Protein AF-A0A0Q4QNV5-F1 (afdb_monomer_lite)

Structure (mmCIF, N/CA/C/O backbone):
data_AF-A0A0Q4QNV5-F1
#
_entry.id   AF-A0A0Q4QNV5-F1
#
loop_
_atom_site.group_PDB
_atom_site.id
_atom_site.type_symbol
_atom_site.label_atom_id
_atom_site.label_alt_id
_atom_site.label_comp_id
_atom_site.label_asym_id
_atom_site.label_entity_id
_atom_site.label_seq_id
_atom_site.pdbx_PDB_ins_code
_atom_site.Cartn_x
_atom_site.Cartn_y
_atom_site.Cartn_z
_atom_site.occupancy
_atom_site.B_iso_or_equiv
_atom_site.auth_seq_id
_atom_site.auth_comp_id
_atom_site.auth_asym_id
_atom_site.auth_atom_id
_atom_site.pdbx_PDB_model_num
ATOM 1 N N . MET A 1 1 ? 3.322 -9.614 23.118 1.00 49.00 1 MET A N 1
ATOM 2 C CA . MET A 1 1 ? 2.575 -8.754 22.177 1.00 49.00 1 MET A CA 1
ATOM 3 C C . MET A 1 1 ? 1.102 -9.077 22.344 1.00 49.00 1 MET A C 1
ATOM 5 O O . MET A 1 1 ? 0.744 -10.236 22.179 1.00 49.00 1 MET A O 1
ATOM 9 N N . ILE A 1 2 ? 0.281 -8.115 22.764 1.00 52.41 2 ILE A N 1
ATOM 10 C CA . ILE A 1 2 ? -1.177 -8.289 22.834 1.00 52.41 2 ILE A CA 1
ATOM 11 C C . ILE A 1 2 ? -1.700 -8.039 21.417 1.00 52.41 2 ILE A C 1
ATOM 13 O O . ILE A 1 2 ? -1.363 -7.027 20.814 1.00 52.41 2 ILE A O 1
ATOM 17 N N . THR A 1 3 ? -2.433 -8.990 20.842 1.00 68.12 3 THR A N 1
ATOM 18 C CA . THR A 1 3 ? -2.932 -8.886 19.465 1.00 68.12 3 THR A CA 1
ATOM 19 C C . THR A 1 3 ? -4.174 -7.994 19.398 1.00 68.12 3 THR A C 1
ATOM 21 O O . THR A 1 3 ? -4.950 -7.923 20.349 1.00 68.12 3 THR A O 1
ATOM 24 N N . TYR A 1 4 ? -4.419 -7.361 18.250 1.00 63.12 4 TYR A N 1
ATOM 25 C CA . TYR A 1 4 ? -5.610 -6.535 18.000 1.00 63.12 4 TYR A CA 1
ATOM 26 C C . TYR A 1 4 ? -6.935 -7.243 18.348 1.00 63.12 4 TYR A C 1
ATOM 28 O O . TYR A 1 4 ? -7.857 -6.643 18.899 1.00 63.12 4 TYR A O 1
ATOM 36 N N . SER A 1 5 ? -7.005 -8.555 18.111 1.00 67.94 5 SER A N 1
ATOM 37 C CA . SER A 1 5 ? -8.143 -9.398 18.489 1.00 67.94 5 SER A CA 1
ATOM 38 C C . SER A 1 5 ? -8.413 -9.422 20.000 1.00 67.94 5 SER A C 1
ATOM 40 O O . SER A 1 5 ? -9.572 -9.396 20.412 1.00 67.94 5 SER A O 1
ATOM 42 N N . LEU A 1 6 ? -7.365 -9.422 20.831 1.00 70.50 6 LEU A N 1
ATOM 43 C CA . LEU A 1 6 ? -7.479 -9.366 22.291 1.00 70.50 6 LEU A CA 1
ATOM 44 C C . LEU A 1 6 ? -7.946 -7.983 22.765 1.00 70.50 6 LEU A C 1
ATOM 46 O O . LEU A 1 6 ? -8.784 -7.905 23.661 1.00 70.50 6 LEU A O 1
ATOM 50 N N . LEU A 1 7 ? -7.468 -6.905 22.136 1.00 71.31 7 LEU A N 1
ATOM 51 C CA . LEU A 1 7 ? -7.904 -5.536 22.442 1.00 71.31 7 LEU A CA 1
ATOM 52 C C . LEU A 1 7 ? -9.388 -5.323 22.107 1.00 71.31 7 LEU A C 1
ATOM 54 O O . LEU A 1 7 ? -10.141 -4.811 22.934 1.00 71.31 7 LEU A O 1
ATOM 58 N N . MET A 1 8 ? -9.851 -5.799 20.949 1.00 73.31 8 MET A N 1
ATOM 59 C CA . MET A 1 8 ? -11.267 -5.708 20.566 1.00 73.31 8 MET A CA 1
ATOM 60 C C . MET A 1 8 ? -12.182 -6.561 21.460 1.00 73.31 8 MET A C 1
ATOM 62 O O . MET A 1 8 ? -13.296 -6.139 21.792 1.00 73.31 8 MET A O 1
ATOM 66 N N . ALA A 1 9 ? -11.714 -7.730 21.910 1.00 76.12 9 ALA A N 1
ATOM 67 C CA . ALA A 1 9 ? -12.421 -8.546 22.899 1.00 76.12 9 ALA A CA 1
ATOM 68 C C . ALA A 1 9 ? -12.519 -7.845 24.271 1.00 76.12 9 ALA A C 1
ATOM 70 O O . ALA A 1 9 ? -13.556 -7.903 24.934 1.00 76.12 9 ALA A O 1
ATOM 71 N N . LEU A 1 10 ? -11.471 -7.126 24.682 1.00 75.56 10 LEU A N 1
ATOM 72 C CA . LEU A 1 10 ? -11.480 -6.300 25.893 1.00 75.56 10 LEU A CA 1
ATOM 73 C C . LEU A 1 10 ? -12.471 -5.136 25.777 1.00 75.56 10 LEU A C 1
ATOM 75 O O . LEU A 1 10 ? -13.293 -4.953 26.673 1.00 75.56 10 LEU A O 1
ATOM 79 N N . VAL A 1 11 ? -12.459 -4.393 24.667 1.00 76.19 11 VAL A N 1
ATOM 80 C CA . VAL A 1 11 ? -13.381 -3.262 24.444 1.00 76.19 11 VAL A CA 1
ATOM 81 C C . VAL A 1 11 ? -14.839 -3.720 24.452 1.00 76.19 11 VAL A C 1
ATOM 83 O O . VAL A 1 11 ? -15.675 -3.108 25.116 1.00 76.19 11 VAL A O 1
ATOM 86 N N . THR A 1 12 ? -15.158 -4.813 23.759 1.00 79.44 12 THR A N 1
ATOM 87 C CA . THR A 1 12 ? -16.523 -5.370 23.745 1.00 79.44 12 THR A CA 1
ATOM 88 C C . THR A 1 12 ? -16.966 -5.856 25.127 1.00 79.44 12 THR A C 1
ATOM 90 O O . THR A 1 12 ? -18.110 -5.623 25.518 1.00 79.44 12 THR A O 1
ATOM 93 N N . SER A 1 13 ? -16.057 -6.453 25.904 1.00 79.50 13 SER A N 1
ATOM 94 C CA . SER A 1 13 ? -16.307 -6.845 27.297 1.00 79.50 13 SER A CA 1
ATOM 95 C C . SER A 1 13 ? -16.591 -5.641 28.205 1.00 79.50 13 SER A C 1
ATOM 97 O O . SER A 1 13 ? -17.555 -5.654 28.973 1.00 79.50 13 SER A O 1
ATOM 99 N N . TYR A 1 14 ? -15.812 -4.561 28.083 1.00 74.69 14 TYR A N 1
ATOM 100 C CA . TYR A 1 14 ? -16.042 -3.338 28.858 1.00 74.69 14 TYR A CA 1
ATOM 101 C C . TYR A 1 14 ? -17.331 -2.616 28.464 1.00 74.69 14 TYR A C 1
ATOM 103 O O . TYR A 1 14 ? -18.021 -2.110 29.348 1.00 74.69 14 TYR A O 1
ATOM 111 N N . LYS A 1 15 ? -17.698 -2.609 27.176 1.00 77.31 15 LYS A N 1
ATOM 112 C CA . LYS A 1 15 ? -18.975 -2.039 26.719 1.00 77.31 15 LYS A CA 1
ATOM 113 C C . LYS A 1 15 ? -20.171 -2.747 27.351 1.00 77.31 15 LYS A C 1
ATOM 115 O O . LYS A 1 15 ? -21.033 -2.064 27.893 1.00 77.31 15 LYS A O 1
ATOM 120 N N . ARG A 1 16 ? -20.167 -4.085 27.394 1.00 77.69 16 ARG A N 1
ATOM 121 C CA . ARG A 1 16 ? -21.214 -4.853 28.091 1.00 77.69 16 ARG A CA 1
ATOM 122 C C . ARG A 1 16 ? -21.289 -4.518 29.577 1.00 77.69 16 ARG A C 1
ATOM 124 O O . ARG A 1 16 ? -22.359 -4.192 30.064 1.00 77.69 16 ARG A O 1
ATOM 131 N N . LYS A 1 17 ? -20.151 -4.484 30.280 1.00 76.06 17 LYS A N 1
ATOM 132 C CA . LYS A 1 17 ? -20.131 -4.102 31.705 1.00 76.06 17 LYS A CA 1
ATOM 133 C C . LYS A 1 17 ? -20.677 -2.694 31.954 1.00 76.06 17 LYS A C 1
ATOM 135 O O . LYS A 1 17 ? -21.300 -2.455 32.982 1.00 76.06 17 LYS A O 1
ATOM 140 N N . LEU A 1 18 ? -20.430 -1.757 31.040 1.00 72.25 18 LEU A N 1
ATOM 141 C CA . LEU A 1 18 ? -20.964 -0.400 31.133 1.00 72.25 18 LEU A CA 1
ATOM 142 C C . LEU A 1 18 ? -22.488 -0.379 30.928 1.00 72.25 18 LEU A C 1
ATOM 144 O O . LEU A 1 18 ? -23.179 0.390 31.587 1.00 72.25 18 LEU A O 1
ATOM 148 N N . GLU A 1 19 ? -23.008 -1.205 30.021 1.00 77.94 19 GLU A N 1
ATOM 149 C CA . GLU A 1 19 ? -24.449 -1.375 29.801 1.00 77.94 19 GLU A CA 1
ATOM 150 C C . GLU A 1 19 ? -25.130 -2.027 31.011 1.00 77.94 19 GLU A C 1
ATOM 152 O O . GLU A 1 19 ? -26.150 -1.514 31.467 1.00 77.94 19 GLU A O 1
ATOM 157 N N . ASP A 1 20 ? -24.520 -3.059 31.598 1.00 74.50 20 ASP A N 1
ATOM 158 C CA . ASP A 1 20 ? -25.013 -3.720 32.814 1.00 74.50 20 ASP A CA 1
ATOM 159 C C . ASP A 1 20 ? -25.072 -2.742 34.003 1.00 74.50 20 ASP A C 1
ATOM 161 O O . ASP A 1 20 ? -26.070 -2.675 34.720 1.00 74.50 20 ASP A O 1
ATOM 165 N N . LEU A 1 21 ? -24.034 -1.918 34.187 1.00 67.44 21 LEU A N 1
ATOM 166 C CA . LEU A 1 21 ? -23.999 -0.892 35.238 1.00 67.44 21 LEU A CA 1
ATOM 167 C C . LEU A 1 21 ? -25.008 0.241 34.998 1.00 67.44 21 LEU A C 1
ATOM 169 O O . LEU A 1 21 ? -25.585 0.765 35.949 1.00 67.44 21 LEU A O 1
ATOM 173 N N . LYS A 1 22 ? -25.254 0.621 33.738 1.00 67.69 22 LYS A N 1
ATOM 174 C CA . LYS A 1 22 ? -26.317 1.579 33.389 1.00 67.69 22 LYS A CA 1
ATOM 175 C C . LYS A 1 22 ? -27.707 1.003 33.647 1.00 67.69 22 LYS A C 1
ATOM 177 O O . LYS A 1 22 ? -28.588 1.745 34.070 1.00 67.69 22 LYS A O 1
AT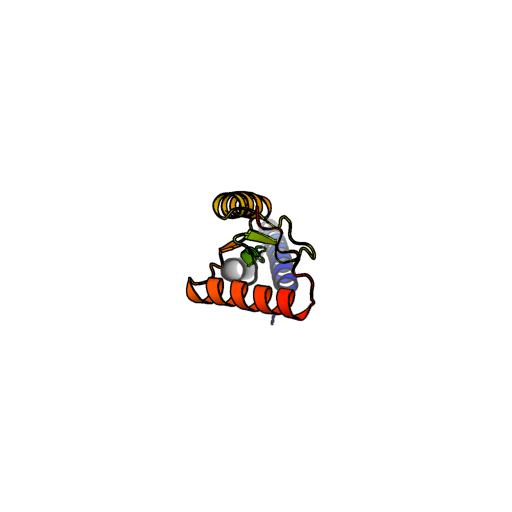OM 182 N N . ALA A 1 23 ? -27.901 -0.293 33.409 1.00 68.56 23 ALA A N 1
ATOM 183 C CA . ALA A 1 23 ? -29.149 -0.975 33.728 1.00 68.56 23 ALA A CA 1
ATOM 184 C C . ALA A 1 23 ? -29.391 -0.998 35.246 1.00 68.56 23 ALA A C 1
ATOM 186 O O . ALA A 1 23 ? -30.483 -0.650 35.680 1.00 68.56 23 ALA A O 1
ATOM 187 N N . LEU A 1 24 ? -28.355 -1.283 36.045 1.00 61.69 24 LEU A N 1
ATOM 188 C CA . LEU A 1 24 ? -28.385 -1.181 37.513 1.00 61.69 24 LEU A CA 1
ATOM 189 C C . LEU A 1 24 ? -28.713 0.237 38.011 1.00 61.69 24 LEU A C 1
ATOM 191 O O . LEU A 1 24 ? -29.461 0.381 38.969 1.00 61.69 24 LEU A O 1
ATOM 195 N N . HIS A 1 25 ? -28.200 1.283 37.353 1.00 56.81 25 HIS A N 1
ATOM 196 C CA . HIS A 1 25 ? -28.503 2.679 37.699 1.00 56.81 25 HIS A CA 1
ATOM 197 C C . HIS A 1 25 ? -29.968 3.075 37.417 1.00 56.81 25 HIS A C 1
ATOM 199 O O . HIS A 1 25 ? -30.471 4.012 38.028 1.00 56.81 25 HIS A O 1
ATOM 205 N N . ASN A 1 26 ? -30.654 2.400 36.490 1.00 59.88 26 ASN A N 1
ATOM 206 C CA . ASN A 1 26 ? -32.054 2.687 36.145 1.00 59.88 26 ASN A CA 1
ATOM 207 C C . ASN A 1 26 ? -33.068 1.882 36.979 1.00 59.88 26 ASN A C 1
ATOM 209 O O . ASN A 1 26 ? -34.273 2.071 36.815 1.00 59.88 26 ASN A O 1
ATOM 213 N N . CYS A 1 27 ? -32.608 0.976 37.843 1.00 56.53 27 CYS A N 1
ATOM 214 C CA . CYS A 1 27 ? -33.468 0.267 38.781 1.00 56.53 27 CYS A CA 1
ATOM 215 C C . CYS A 1 27 ? -33.660 1.133 40.036 1.00 56.53 27 CYS A C 1
ATOM 217 O O . CYS A 1 27 ? -32.806 1.151 40.917 1.00 56.53 27 CYS A O 1
ATOM 219 N N . ASP A 1 28 ? -34.791 1.836 40.119 1.00 52.78 28 ASP A N 1
ATOM 220 C CA . ASP A 1 28 ? -35.209 2.716 41.230 1.00 52.78 28 ASP A CA 1
ATOM 221 C C . ASP A 1 28 ? -35.515 1.983 42.566 1.00 52.78 28 ASP A C 1
ATOM 223 O O . ASP A 1 28 ? -36.240 2.494 43.423 1.00 52.78 28 ASP A O 1
ATOM 227 N N . GLU A 1 29 ? -34.976 0.785 42.798 1.00 54.09 29 GLU A N 1
ATOM 228 C CA . GLU A 1 29 ? -35.120 0.089 44.081 1.00 54.09 29 GLU A CA 1
ATOM 229 C C . GLU A 1 29 ? -33.988 0.492 45.029 1.00 54.09 29 GLU A C 1
ATOM 231 O O . GLU A 1 29 ? -32.945 -0.145 45.064 1.00 54.09 29 GLU A O 1
ATOM 236 N N . ILE A 1 30 ? -34.213 1.592 45.762 1.00 54.75 30 ILE A N 1
ATOM 237 C CA . ILE A 1 30 ? -33.582 2.004 47.035 1.00 54.75 30 ILE A CA 1
ATOM 238 C C . ILE A 1 30 ? -32.252 1.284 47.334 1.00 54.75 30 ILE A C 1
ATOM 240 O O . ILE A 1 30 ? -32.154 0.447 48.229 1.00 54.75 30 ILE A O 1
ATOM 244 N N . ILE A 1 31 ? -31.214 1.639 46.584 1.00 55.69 31 ILE A N 1
ATOM 245 C CA . ILE A 1 31 ? -29.838 1.273 46.907 1.00 55.69 31 ILE A CA 1
ATOM 246 C C . ILE A 1 31 ? -29.357 2.287 47.952 1.00 55.69 31 ILE A C 1
ATOM 248 O O . ILE A 1 31 ? -29.501 3.499 47.755 1.00 55.69 31 ILE A O 1
ATOM 252 N N . GLU A 1 32 ? -28.823 1.817 49.084 1.00 57.81 32 GLU A N 1
ATOM 253 C CA . GLU A 1 32 ? -28.267 2.691 50.120 1.00 57.81 32 GLU A CA 1
ATOM 254 C C . GLU A 1 32 ? -27.286 3.704 49.493 1.00 57.81 32 GLU A C 1
ATOM 256 O O . GLU A 1 32 ? -26.531 3.360 48.578 1.00 57.81 32 GLU A O 1
ATOM 261 N N . PRO A 1 33 ? -27.236 4.961 49.972 1.00 62.25 33 PRO A N 1
ATOM 262 C CA . PRO A 1 33 ? -26.463 6.028 49.327 1.00 62.25 33 PRO A CA 1
ATOM 263 C C . PRO A 1 33 ? -24.972 5.690 49.132 1.00 62.25 33 PRO A C 1
ATOM 265 O O . PRO A 1 33 ? -24.327 6.236 48.237 1.00 62.25 33 PRO A O 1
ATOM 268 N N . VAL A 1 34 ? -24.427 4.766 49.929 1.00 64.00 34 VAL A N 1
ATOM 269 C CA . VAL A 1 34 ? -23.047 4.270 49.821 1.00 64.00 34 VAL A CA 1
ATOM 270 C C . VAL A 1 34 ? -22.858 3.338 48.621 1.00 64.00 34 VAL A C 1
ATOM 272 O O . VAL A 1 34 ? -21.894 3.502 47.874 1.00 64.00 34 VAL A O 1
ATOM 275 N N . GLU A 1 35 ? -23.771 2.396 48.401 1.00 61.88 35 GLU A N 1
ATOM 276 C CA . GLU A 1 35 ? -23.722 1.458 47.274 1.00 61.88 35 GLU A CA 1
ATOM 277 C C . GLU A 1 35 ? -23.959 2.188 45.942 1.00 61.88 35 GLU A C 1
ATOM 279 O O . GLU A 1 35 ? -23.275 1.924 44.951 1.00 61.88 35 GLU A O 1
ATOM 284 N N . PHE A 1 36 ? -24.823 3.209 45.946 1.00 65.00 36 PHE A N 1
ATOM 285 C CA . PHE A 1 36 ? -25.016 4.103 44.802 1.00 65.00 36 PHE A CA 1
ATOM 286 C C . PHE A 1 36 ? -23.742 4.899 44.464 1.00 65.00 36 PHE A C 1
ATOM 288 O O . PHE A 1 36 ? -23.326 4.973 43.304 1.00 65.00 36 PHE A O 1
ATOM 295 N N . LEU A 1 37 ? -23.066 5.460 45.475 1.00 68.06 37 LEU A N 1
ATOM 296 C CA . LEU A 1 37 ? -21.787 6.160 45.290 1.00 68.06 37 LEU A CA 1
ATOM 297 C C . LEU A 1 37 ? -20.679 5.219 44.790 1.00 68.06 37 LEU A C 1
ATOM 299 O O . LEU A 1 37 ? -19.875 5.612 43.940 1.00 68.06 37 LEU A O 1
ATOM 303 N N . GLN A 1 38 ? -20.644 3.972 45.263 1.00 73.69 38 GLN A N 1
ATOM 304 C CA . GLN A 1 38 ? -19.697 2.960 44.785 1.00 73.69 38 GLN A CA 1
ATOM 305 C C . GLN A 1 38 ? -19.966 2.553 43.329 1.00 73.69 38 GLN A C 1
ATOM 307 O O . GLN A 1 38 ? -19.019 2.460 42.540 1.00 73.69 38 GLN A O 1
ATOM 312 N N . ALA A 1 39 ? -21.233 2.375 42.942 1.00 69.56 39 ALA A N 1
ATOM 313 C CA . ALA A 1 39 ? -21.633 2.102 41.561 1.00 69.56 39 ALA A CA 1
ATOM 314 C C . ALA A 1 39 ? -21.259 3.261 40.620 1.00 69.56 39 ALA A C 1
ATOM 316 O O . ALA A 1 39 ? -20.713 3.047 39.536 1.00 69.56 39 ALA A O 1
ATOM 317 N N . LYS A 1 40 ? -21.454 4.508 41.064 1.00 72.62 40 LYS A N 1
ATOM 318 C CA . LYS A 1 40 ? -21.064 5.699 40.299 1.00 72.62 40 LYS A CA 1
ATOM 319 C C . LYS A 1 40 ? -19.547 5.798 40.104 1.00 72.62 40 LYS A C 1
ATOM 321 O O . LYS A 1 40 ? -19.089 5.984 38.978 1.00 72.62 40 LYS A O 1
ATOM 326 N N . ASN A 1 41 ? -18.765 5.609 41.168 1.00 79.88 41 ASN A N 1
ATOM 327 C CA . ASN A 1 41 ? -17.299 5.635 41.091 1.00 79.88 41 ASN A CA 1
ATOM 328 C C . ASN A 1 41 ? -16.747 4.514 40.194 1.00 79.88 41 ASN A C 1
ATOM 330 O O . ASN A 1 41 ? -15.791 4.718 39.446 1.00 79.88 41 ASN A O 1
ATOM 334 N N . SER A 1 42 ? -17.351 3.324 40.239 1.00 75.75 42 SER A N 1
ATOM 335 C CA . SER A 1 42 ? -16.943 2.200 39.387 1.00 75.75 42 SER A CA 1
ATOM 336 C C . SER A 1 42 ? -17.328 2.402 37.917 1.00 75.75 42 SER A C 1
ATOM 338 O O . SER A 1 42 ? -16.545 2.029 37.038 1.00 75.75 42 SER A O 1
ATOM 340 N N . LEU A 1 43 ? -18.452 3.068 37.633 1.00 74.94 43 LEU A N 1
ATOM 341 C CA . LEU A 1 43 ? -18.825 3.497 36.283 1.00 74.94 43 LEU A CA 1
ATOM 342 C C . LEU A 1 43 ? -17.846 4.541 35.720 1.00 74.94 43 LEU A C 1
ATOM 344 O O . LEU A 1 43 ? -17.394 4.406 34.581 1.00 74.94 43 LEU A O 1
ATOM 348 N N . GLU A 1 44 ? -17.477 5.555 36.509 1.00 79.44 44 GLU A N 1
ATOM 349 C CA . GLU A 1 44 ? -16.488 6.564 36.101 1.00 79.44 44 GLU A CA 1
ATOM 350 C C . GLU A 1 44 ? -15.124 5.928 35.813 1.00 79.44 44 GLU A C 1
ATOM 352 O O . GLU A 1 44 ? -14.516 6.203 34.776 1.00 79.44 44 GLU A O 1
ATOM 357 N N . LEU A 1 45 ? -14.678 5.003 36.667 1.00 83.75 45 LEU A N 1
ATOM 358 C CA . LEU A 1 45 ? -13.427 4.272 36.469 1.00 83.75 45 LEU A CA 1
ATOM 359 C C . LEU A 1 45 ? -13.467 3.381 35.214 1.00 83.75 45 LEU A C 1
ATOM 361 O O . LEU A 1 45 ? -12.479 3.292 34.483 1.00 83.75 45 LEU A O 1
ATOM 365 N N . ALA A 1 46 ? -14.597 2.722 34.938 1.00 75.00 46 ALA A N 1
ATOM 366 C CA . ALA A 1 46 ? -14.783 1.923 33.726 1.00 75.00 46 ALA A CA 1
ATOM 367 C C . ALA A 1 46 ? -14.779 2.796 32.461 1.00 75.00 46 ALA A C 1
ATOM 369 O O . ALA A 1 46 ? -14.143 2.435 31.472 1.00 75.00 46 ALA A O 1
ATOM 370 N N . SER A 1 47 ? -15.421 3.966 32.515 1.00 77.56 47 SER A N 1
ATOM 371 C CA . SER A 1 47 ? -15.430 4.953 31.430 1.00 77.56 47 SER A CA 1
ATOM 372 C C . SER A 1 47 ? -14.023 5.481 31.130 1.00 77.56 47 SER A C 1
ATOM 374 O O . SER A 1 47 ? -13.590 5.492 29.979 1.00 77.56 47 SER A O 1
ATOM 376 N N . GLN A 1 48 ? -13.250 5.824 32.166 1.00 81.25 48 GLN A N 1
ATOM 377 C CA . GLN A 1 48 ? -11.854 6.247 32.010 1.00 81.25 48 GLN A CA 1
ATOM 378 C C . GLN A 1 48 ? -10.980 5.150 31.391 1.00 81.25 48 GLN A C 1
ATOM 380 O O . GLN A 1 48 ? -10.197 5.429 30.484 1.00 81.25 48 GLN A O 1
ATOM 385 N N . LYS A 1 49 ? -11.138 3.895 31.831 1.00 80.75 49 LYS A N 1
ATOM 386 C CA . LYS A 1 49 ? -10.416 2.748 31.255 1.00 80.75 49 LYS A CA 1
ATOM 387 C C . LYS A 1 49 ? -10.786 2.497 29.795 1.00 80.75 49 LYS A C 1
ATOM 389 O O . LYS A 1 49 ? -9.911 2.150 29.009 1.00 80.75 49 LYS A O 1
ATOM 394 N N . LEU A 1 50 ? -12.052 2.690 29.429 1.00 77.69 50 LEU A N 1
ATOM 395 C CA . LEU A 1 50 ? -12.519 2.541 28.054 1.00 77.69 50 LEU A CA 1
ATOM 396 C C . LEU A 1 50 ? -11.943 3.639 27.154 1.00 77.69 50 LEU A C 1
ATOM 398 O O . LEU A 1 50 ? -11.371 3.320 26.119 1.00 77.69 50 LEU A O 1
ATOM 402 N N . ASN A 1 51 ? -11.976 4.899 27.596 1.00 76.62 51 ASN A N 1
ATOM 403 C CA . ASN A 1 51 ? -11.349 6.011 26.874 1.00 76.62 51 ASN A CA 1
ATOM 404 C C . ASN A 1 51 ? -9.833 5.820 26.725 1.00 76.62 51 ASN A C 1
ATOM 406 O O . ASN A 1 51 ? -9.254 6.183 25.704 1.00 76.62 51 ASN A O 1
ATOM 410 N N . HIS A 1 52 ? -9.171 5.258 27.738 1.00 77.81 52 HIS A N 1
ATOM 411 C CA . HIS A 1 52 ? -7.748 4.946 27.659 1.00 77.81 52 HIS A CA 1
ATOM 412 C C . HIS A 1 52 ? -7.472 3.839 26.634 1.00 77.81 52 HIS A C 1
ATOM 414 O O . HIS A 1 52 ? -6.643 4.040 25.755 1.00 77.81 52 HIS A O 1
ATOM 420 N N . ALA A 1 53 ? -8.226 2.736 26.667 1.00 72.56 53 ALA A N 1
ATOM 421 C CA . ALA A 1 53 ? -8.100 1.649 25.696 1.00 72.56 53 ALA A CA 1
ATOM 422 C C . ALA A 1 53 ? -8.431 2.093 24.257 1.00 72.56 53 ALA A C 1
ATOM 424 O O . ALA A 1 53 ? -7.754 1.689 23.315 1.00 72.56 53 ALA A O 1
ATOM 425 N N . GLU A 1 54 ? -9.438 2.949 24.066 1.00 70.38 54 GLU A N 1
ATOM 426 C CA . GLU A 1 54 ? -9.761 3.520 22.753 1.00 70.38 54 GLU A CA 1
ATOM 427 C C . GLU A 1 54 ? -8.629 4.418 22.238 1.00 70.38 54 GLU A C 1
ATOM 429 O O . GLU A 1 54 ? -8.247 4.309 21.074 1.00 70.38 54 GLU A O 1
ATOM 434 N N . ASN A 1 55 ? -8.031 5.240 23.106 1.00 69.94 55 ASN A N 1
ATOM 435 C CA . ASN A 1 55 ? -6.859 6.044 22.754 1.00 69.94 55 ASN A CA 1
ATOM 436 C C . ASN A 1 55 ? -5.618 5.190 22.468 1.00 69.94 55 ASN A C 1
ATOM 438 O O . ASN A 1 55 ? -4.842 5.546 21.586 1.00 69.94 55 ASN A O 1
ATOM 442 N N . GLU A 1 56 ? -5.414 4.078 23.174 1.00 66.62 56 GLU A N 1
ATOM 443 C CA . GLU A 1 56 ? -4.325 3.143 22.874 1.00 66.62 56 GLU A CA 1
ATOM 444 C C . GLU A 1 56 ? -4.527 2.473 21.510 1.00 66.62 56 GLU A C 1
ATOM 446 O O . GLU A 1 56 ? -3.588 2.422 20.728 1.00 66.62 56 GLU A O 1
ATOM 451 N N . ILE A 1 57 ? -5.749 2.057 21.160 1.00 63.38 57 ILE A N 1
ATOM 452 C CA . ILE A 1 57 ? -6.060 1.466 19.843 1.00 63.38 57 ILE A CA 1
ATOM 453 C C . ILE A 1 57 ? -5.903 2.486 18.703 1.00 63.38 57 ILE A C 1
ATOM 455 O O . ILE A 1 57 ? -5.436 2.134 17.618 1.00 63.38 57 ILE A O 1
ATOM 459 N N . LEU A 1 58 ? -6.304 3.741 18.932 1.00 60.34 58 LEU A N 1
ATOM 460 C CA . LEU A 1 58 ? -6.157 4.841 17.971 1.00 60.34 58 LEU A CA 1
ATOM 461 C C . LEU A 1 58 ? -4.693 5.252 17.765 1.00 60.34 58 LEU A C 1
ATOM 463 O O . LEU A 1 58 ? -4.332 5.665 16.664 1.00 60.34 58 LEU A O 1
ATOM 467 N N . ASN A 1 59 ? -3.870 5.149 18.810 1.00 60.59 59 ASN A N 1
ATOM 468 C CA . ASN A 1 59 ? -2.455 5.517 18.770 1.00 60.59 59 ASN A CA 1
ATOM 469 C C . ASN A 1 59 ? -1.519 4.336 18.491 1.00 60.59 59 ASN A C 1
ATOM 471 O O . ASN A 1 59 ? -0.318 4.561 18.345 1.00 60.59 59 ASN A O 1
ATOM 475 N N . ASP A 1 60 ? -2.028 3.106 18.399 1.00 53.78 60 ASP A N 1
ATOM 476 C CA . ASP A 1 60 ? -1.224 1.954 18.007 1.00 53.78 60 ASP A CA 1
ATOM 477 C C . ASP A 1 60 ? -0.933 2.027 16.491 1.00 53.78 60 ASP A C 1
ATOM 479 O O . ASP A 1 60 ? -1.845 1.940 15.663 1.00 53.78 60 ASP A O 1
ATOM 483 N N . PRO A 1 61 ? 0.330 2.207 16.066 1.00 53.31 61 PRO A N 1
ATOM 484 C CA . PRO A 1 61 ? 0.689 2.229 14.650 1.00 53.31 61 PRO A CA 1
ATOM 485 C C . PRO A 1 61 ? 0.478 0.872 13.953 1.00 53.31 61 PRO A C 1
ATOM 487 O O . PRO A 1 61 ? 0.600 0.800 12.728 1.00 53.31 61 PRO A O 1
ATOM 490 N N . ALA A 1 62 ? 0.168 -0.199 14.697 1.00 52.97 62 ALA A N 1
ATOM 491 C CA . ALA A 1 62 ? -0.054 -1.541 14.162 1.00 52.97 62 ALA A CA 1
ATOM 492 C C . ALA A 1 62 ? -1.434 -1.746 13.500 1.00 52.97 62 ALA A C 1
ATOM 494 O O . ALA A 1 62 ? -1.621 -2.721 12.771 1.00 52.97 62 ALA A O 1
ATOM 495 N N . THR A 1 63 ? -2.40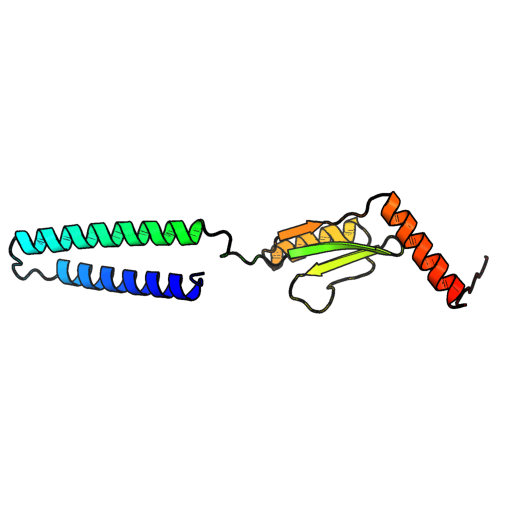6 -0.855 13.723 1.00 50.75 63 THR A N 1
ATOM 496 C CA . THR A 1 63 ? -3.825 -1.116 13.404 1.00 50.75 63 THR A CA 1
ATOM 497 C C . T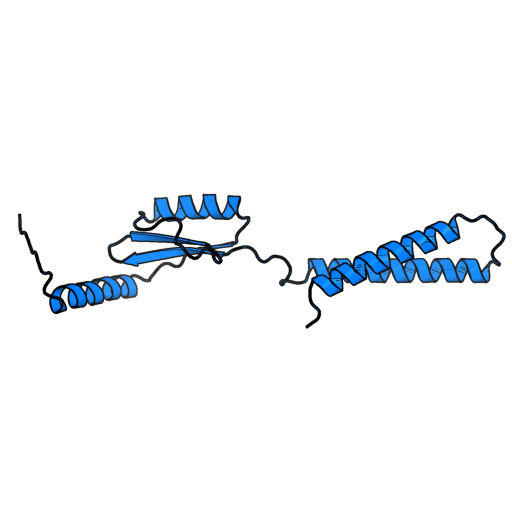HR A 1 63 ? -4.277 -0.725 12.004 1.00 50.75 63 THR A C 1
ATOM 499 O O . THR A 1 63 ? -5.400 -1.044 11.617 1.00 50.75 63 THR A O 1
ATOM 502 N N . VAL A 1 64 ? -3.433 -0.071 11.204 1.00 52.84 64 VAL A N 1
ATOM 503 C CA . VAL A 1 64 ? -3.759 0.194 9.799 1.00 52.84 64 VAL A CA 1
ATOM 504 C C . VAL A 1 64 ? -2.690 -0.431 8.924 1.00 52.84 64 VAL A C 1
ATOM 506 O O . VAL A 1 64 ? -1.754 0.237 8.486 1.00 52.84 64 VAL A O 1
ATOM 509 N N . PHE A 1 65 ? -2.836 -1.730 8.659 1.00 55.50 65 PHE A N 1
ATOM 510 C CA . PHE A 1 65 ? -2.097 -2.389 7.588 1.00 55.50 65 PHE A CA 1
ATOM 511 C C . PHE A 1 65 ? -2.593 -1.814 6.256 1.00 55.50 65 PHE A C 1
ATOM 513 O O . PHE A 1 65 ? -3.488 -2.349 5.606 1.00 55.50 65 PHE A O 1
ATOM 520 N N . LYS A 1 66 ? -2.087 -0.632 5.899 1.00 62.38 66 LYS A N 1
ATOM 521 C CA . LYS A 1 66 ? -2.343 -0.019 4.601 1.00 62.38 66 LYS A CA 1
ATOM 522 C C . LYS A 1 66 ? -1.464 -0.755 3.601 1.00 62.38 66 LYS A C 1
ATOM 524 O O . LYS A 1 66 ? -0.245 -0.670 3.753 1.00 62.38 66 LYS A O 1
ATOM 529 N N . PRO A 1 67 ? -2.035 -1.434 2.594 1.00 68.75 67 PRO A N 1
ATOM 530 C CA . PRO A 1 67 ? -1.232 -2.104 1.582 1.00 68.75 67 PRO A CA 1
ATOM 531 C C . PRO A 1 67 ? -0.270 -1.096 0.949 1.00 68.75 67 PRO A C 1
ATOM 533 O O . PRO A 1 67 ? -0.661 0.036 0.631 1.00 68.75 67 PRO A O 1
ATOM 536 N N . ILE A 1 68 ? 1.003 -1.466 0.825 1.00 78.12 68 ILE A N 1
ATOM 537 C CA . ILE A 1 68 ? 2.005 -0.596 0.216 1.00 78.12 68 ILE A CA 1
ATOM 538 C C . ILE A 1 68 ? 1.919 -0.766 -1.298 1.00 78.12 68 ILE A C 1
ATOM 540 O O . ILE A 1 68 ? 2.128 -1.850 -1.835 1.00 78.12 68 ILE A O 1
ATOM 544 N N . VAL A 1 69 ? 1.619 0.327 -1.994 1.00 81.19 69 VAL A N 1
ATOM 545 C CA . VAL A 1 69 ? 1.687 0.393 -3.453 1.00 81.19 69 VAL A CA 1
ATOM 546 C C . VAL A 1 69 ? 3.086 0.867 -3.822 1.00 81.19 69 VAL A C 1
ATOM 548 O O . VAL A 1 69 ? 3.400 2.053 -3.668 1.00 81.19 69 VAL A O 1
ATOM 551 N N . ARG A 1 70 ? 3.926 -0.055 -4.292 1.00 82.50 70 ARG A N 1
ATOM 552 C CA . ARG A 1 70 ? 5.295 0.221 -4.723 1.00 82.50 70 ARG A CA 1
ATOM 553 C C . ARG A 1 70 ? 5.331 0.541 -6.207 1.00 82.50 70 ARG A C 1
ATOM 555 O O . ARG A 1 70 ? 4.786 -0.180 -7.036 1.00 82.50 70 ARG A O 1
ATOM 562 N N . VAL A 1 71 ? 6.014 1.626 -6.541 1.00 83.44 71 VAL A N 1
ATOM 563 C CA . VAL A 1 71 ? 6.384 1.970 -7.913 1.00 83.44 71 VAL A CA 1
ATOM 564 C C . VAL A 1 71 ? 7.888 1.891 -8.003 1.00 83.44 71 VAL A C 1
ATOM 566 O O . VAL A 1 71 ? 8.572 2.681 -7.352 1.00 83.44 71 VAL A O 1
ATOM 569 N N . TYR A 1 72 ? 8.400 0.981 -8.817 1.00 82.88 72 TYR A N 1
ATOM 570 C CA . TYR A 1 72 ? 9.835 0.847 -9.025 1.00 82.88 72 TYR A CA 1
ATOM 571 C C . TYR A 1 72 ? 10.182 0.849 -10.502 1.00 82.88 72 TYR A C 1
ATOM 573 O O . TYR A 1 72 ? 9.357 0.623 -11.391 1.00 82.88 72 TYR A O 1
ATOM 581 N N . TYR A 1 73 ? 11.438 1.190 -10.748 1.00 77.31 73 TYR A N 1
ATOM 582 C CA . TYR A 1 73 ? 12.006 1.154 -12.075 1.00 77.31 73 TYR A CA 1
ATOM 583 C C . TYR A 1 73 ? 12.275 -0.292 -12.479 1.00 77.31 73 TYR A C 1
ATOM 585 O O . TYR A 1 73 ? 12.977 -1.026 -11.787 1.00 77.31 73 TYR A O 1
ATOM 593 N N . GLU A 1 74 ? 11.763 -0.656 -13.641 1.00 72.81 74 GLU A N 1
ATOM 594 C CA . GLU A 1 74 ? 12.094 -1.884 -14.338 1.00 72.81 74 GLU A CA 1
ATOM 595 C C . GLU A 1 74 ? 13.133 -1.568 -15.426 1.00 72.81 74 GLU A C 1
ATOM 597 O O . GLU A 1 74 ? 13.174 -0.474 -16.000 1.00 72.81 74 GLU A O 1
ATOM 602 N N . SER A 1 75 ? 14.005 -2.528 -15.729 1.00 67.69 75 SER A N 1
ATOM 603 C CA . SER A 1 75 ? 14.993 -2.386 -16.805 1.00 67.69 75 SER A CA 1
ATOM 604 C C . SER A 1 75 ? 14.369 -1.909 -18.139 1.00 67.69 75 SER A C 1
ATOM 606 O O . SER A 1 75 ? 13.193 -2.132 -18.419 1.00 67.69 75 SER A O 1
ATOM 608 N N . CYS A 1 76 ? 15.169 -1.245 -18.985 1.00 68.06 76 CYS A N 1
ATOM 609 C CA . CYS A 1 76 ? 14.736 -0.648 -20.265 1.00 68.06 76 CYS A CA 1
ATOM 610 C C . CYS A 1 76 ? 13.790 0.564 -20.153 1.00 68.06 76 CYS A C 1
ATOM 612 O O . CYS A 1 76 ? 12.883 0.719 -20.968 1.00 68.06 76 CYS A O 1
ATOM 614 N N . TYR A 1 77 ? 14.028 1.460 -19.192 1.00 68.19 77 TYR A N 1
ATOM 615 C CA . TYR A 1 77 ? 13.251 2.694 -18.997 1.00 68.19 77 TYR A CA 1
ATOM 616 C C . TYR A 1 77 ? 11.779 2.472 -18.633 1.00 68.19 77 TYR A C 1
ATOM 618 O O . TYR A 1 77 ? 10.955 3.384 -18.760 1.00 68.19 77 TYR A O 1
ATOM 626 N N . LYS A 1 78 ? 11.468 1.272 -18.149 1.00 78.31 78 LYS A N 1
ATOM 627 C CA . LYS A 1 78 ? 10.127 0.837 -17.792 1.00 78.31 78 LYS A CA 1
ATOM 628 C C . LYS A 1 78 ? 9.889 1.005 -16.299 1.00 78.31 78 LYS A C 1
ATOM 630 O O . LYS A 1 78 ? 10.810 1.211 -15.513 1.00 78.31 78 LYS A O 1
ATOM 635 N N . TRP A 1 79 ? 8.625 1.009 -15.921 1.00 83.31 79 TRP A N 1
ATOM 636 C CA . TRP A 1 79 ? 8.183 1.177 -14.548 1.00 83.31 79 TRP A CA 1
ATOM 637 C C . TRP A 1 79 ? 7.096 0.157 -14.272 1.00 83.31 79 TRP A C 1
ATOM 639 O O . TRP A 1 79 ? 6.213 -0.046 -15.110 1.00 83.31 79 TRP A O 1
ATOM 649 N N . THR A 1 80 ? 7.164 -0.424 -13.086 1.00 83.75 80 THR A N 1
ATOM 650 C CA . THR A 1 80 ? 6.239 -1.452 -12.622 1.00 83.75 80 THR A CA 1
ATOM 651 C C . THR A 1 80 ? 5.545 -0.953 -11.367 1.00 83.75 80 THR A C 1
ATOM 653 O O . THR A 1 80 ? 6.133 -0.213 -10.568 1.00 83.75 80 THR A O 1
ATOM 656 N N . VAL A 1 81 ? 4.269 -1.310 -11.233 1.00 83.50 81 VAL A N 1
ATOM 657 C CA . VAL A 1 81 ? 3.462 -1.027 -10.045 1.00 83.50 81 VAL A CA 1
ATOM 658 C C . VAL A 1 81 ? 3.089 -2.348 -9.391 1.00 83.50 81 VAL A C 1
ATOM 660 O O . VAL A 1 81 ? 2.500 -3.223 -10.023 1.00 83.50 81 VAL A O 1
ATOM 663 N N . GLU A 1 82 ? 3.419 -2.469 -8.115 1.00 83.56 82 GLU A N 1
ATOM 664 C CA . GLU A 1 82 ? 3.178 -3.656 -7.304 1.00 83.56 82 GLU A CA 1
ATOM 665 C C . 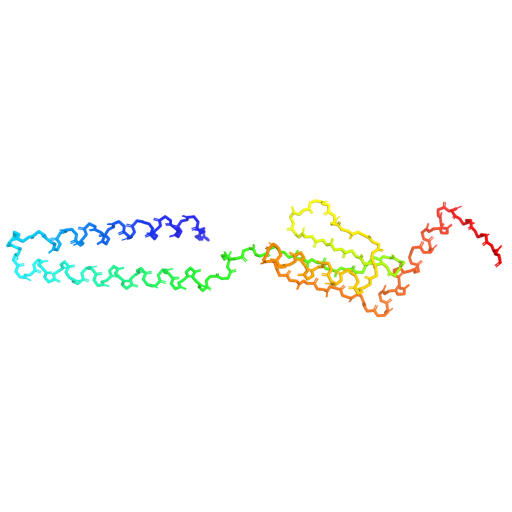GLU A 1 82 ? 2.408 -3.262 -6.045 1.00 83.56 82 GLU A C 1
ATOM 667 O O . GLU A 1 82 ? 2.615 -2.180 -5.490 1.00 83.56 82 GLU A O 1
ATOM 672 N N . VAL A 1 83 ? 1.492 -4.123 -5.613 1.00 81.31 83 VAL A N 1
ATOM 673 C CA . VAL A 1 83 ? 0.729 -3.941 -4.379 1.00 81.31 83 VAL A CA 1
ATOM 674 C C . VAL A 1 83 ? 1.145 -5.044 -3.422 1.00 81.31 83 VAL A C 1
ATOM 676 O O . VAL A 1 83 ? 1.037 -6.223 -3.742 1.00 81.31 83 VAL A O 1
ATOM 679 N N . GLU A 1 84 ? 1.633 -4.661 -2.248 1.00 77.31 84 GLU A N 1
ATOM 680 C CA . GLU A 1 84 ? 2.057 -5.608 -1.223 1.00 77.31 84 GLU A CA 1
ATOM 681 C C . GLU A 1 84 ? 0.887 -6.523 -0.820 1.00 77.31 84 GLU A C 1
ATOM 683 O O . GLU A 1 84 ? -0.135 -6.051 -0.319 1.00 77.31 84 GLU A O 1
ATOM 688 N N . GLY A 1 85 ? 1.037 -7.828 -1.075 1.00 67.75 85 GLY A N 1
ATOM 689 C CA . GLY A 1 85 ? 0.009 -8.851 -0.846 1.00 67.75 85 GLY A CA 1
ATOM 690 C C . GLY A 1 85 ? -0.633 -9.427 -2.116 1.00 67.75 85 GLY A C 1
ATOM 691 O O . GLY A 1 85 ? -1.301 -10.455 -2.027 1.00 67.75 85 GLY A O 1
ATOM 692 N N . GLU A 1 86 ? -0.409 -8.829 -3.289 1.00 71.50 86 GLU A N 1
ATOM 693 C CA . GLU A 1 86 ? -0.739 -9.442 -4.581 1.00 71.50 86 GLU A CA 1
ATOM 694 C C . GLU A 1 86 ? 0.505 -10.170 -5.125 1.00 71.50 86 GLU A C 1
ATOM 696 O O . GLU A 1 86 ? 1.575 -9.582 -5.242 1.00 71.50 86 GLU A O 1
ATOM 701 N N . ASN A 1 87 ? 0.381 -11.465 -5.448 1.00 58.50 87 ASN A N 1
ATOM 702 C CA . ASN A 1 87 ? 1.491 -12.273 -5.989 1.00 58.50 87 ASN A CA 1
ATOM 703 C C . ASN A 1 87 ? 1.916 -11.845 -7.407 1.00 58.50 87 ASN A C 1
ATOM 705 O O . ASN A 1 87 ? 2.936 -12.312 -7.912 1.00 58.50 87 ASN A O 1
ATOM 709 N N . GLU A 1 88 ? 1.133 -10.985 -8.058 1.00 60.38 88 GLU A N 1
ATOM 710 C CA . GLU A 1 88 ? 1.372 -10.502 -9.412 1.00 60.38 88 GLU A CA 1
ATOM 711 C C . GLU A 1 88 ? 1.452 -8.975 -9.418 1.00 60.38 88 GLU A C 1
ATOM 713 O O . GLU A 1 88 ? 0.673 -8.277 -8.765 1.00 60.38 88 GLU A O 1
ATOM 718 N N . SER A 1 89 ? 2.406 -8.445 -10.184 1.00 67.12 89 SER A N 1
ATOM 719 C CA . SER A 1 89 ? 2.478 -7.011 -10.450 1.00 67.12 89 SER A CA 1
ATOM 720 C C . SER A 1 89 ? 1.276 -6.604 -11.302 1.00 67.12 89 SER A C 1
ATOM 722 O O . SER A 1 89 ? 1.004 -7.214 -12.334 1.00 67.12 89 SER A O 1
ATOM 724 N N . ARG A 1 90 ? 0.554 -5.556 -10.881 1.00 67.50 90 ARG A N 1
ATOM 725 C CA . ARG A 1 90 ? -0.667 -5.115 -11.579 1.00 67.50 90 ARG A CA 1
ATOM 726 C C . ARG A 1 90 ? -0.394 -4.615 -12.990 1.00 67.50 90 ARG A C 1
ATOM 728 O O . ARG A 1 90 ? -1.249 -4.756 -13.852 1.00 67.50 90 ARG A O 1
ATOM 735 N N . ASP A 1 91 ? 0.767 -4.004 -13.205 1.00 72.75 91 ASP A N 1
ATOM 736 C CA . ASP A 1 91 ? 1.206 -3.557 -14.523 1.00 72.75 91 ASP A CA 1
ATOM 737 C C . ASP A 1 91 ? 2.733 -3.453 -14.577 1.00 72.75 91 ASP A C 1
ATOM 739 O O . ASP A 1 91 ? 3.362 -2.865 -13.688 1.00 72.75 91 ASP A O 1
ATOM 743 N N . CYS A 1 92 ? 3.310 -3.952 -15.670 1.00 74.88 92 CYS A N 1
ATOM 744 C CA . CYS A 1 92 ? 4.727 -3.850 -16.009 1.00 74.88 92 CYS A CA 1
ATOM 745 C C . CYS A 1 92 ? 4.925 -3.045 -17.304 1.00 74.88 92 CYS A C 1
ATOM 747 O O . CYS A 1 92 ? 4.010 -2.864 -18.112 1.00 74.88 92 CYS A O 1
ATOM 749 N N . GLY A 1 93 ? 6.133 -2.527 -17.532 1.00 75.69 93 GLY A N 1
ATOM 750 C CA . GLY A 1 93 ? 6.441 -1.875 -18.805 1.00 75.69 93 GLY A CA 1
ATOM 751 C C . GLY A 1 93 ? 5.881 -0.466 -19.026 1.00 75.69 93 GLY A C 1
ATOM 752 O O . GLY A 1 93 ? 5.822 -0.017 -20.173 1.00 75.69 93 GLY A O 1
ATOM 753 N N . LEU A 1 94 ? 5.492 0.253 -17.972 1.00 79.44 94 LEU A N 1
ATOM 754 C CA . LEU A 1 94 ? 4.901 1.587 -18.088 1.00 79.44 94 LEU A CA 1
ATOM 755 C C . LEU A 1 94 ? 5.953 2.701 -18.184 1.00 79.44 94 LEU A C 1
ATOM 757 O O . LEU A 1 94 ? 7.064 2.602 -17.673 1.00 79.44 94 LEU A O 1
ATOM 761 N N . ASN A 1 95 ? 5.569 3.838 -18.770 1.00 84.75 95 ASN A N 1
ATOM 762 C CA . ASN A 1 95 ? 6.335 5.079 -18.618 1.00 84.75 95 ASN A CA 1
ATOM 763 C C . ASN A 1 95 ? 6.160 5.632 -17.196 1.00 84.75 95 ASN A C 1
ATOM 765 O O . ASN A 1 95 ? 5.071 5.532 -16.632 1.00 84.75 95 ASN A O 1
ATOM 769 N N . LYS A 1 96 ? 7.170 6.339 -16.666 1.00 80.12 96 LYS A N 1
ATOM 770 C CA . LYS A 1 96 ? 7.157 6.910 -15.301 1.00 80.12 96 LYS A CA 1
ATOM 771 C C . LYS A 1 96 ? 5.852 7.629 -14.950 1.00 80.12 96 LYS A C 1
ATOM 773 O O . LYS A 1 96 ? 5.254 7.367 -13.914 1.00 80.12 96 LYS A O 1
ATOM 778 N N . ALA A 1 97 ? 5.397 8.532 -15.821 1.00 83.56 97 ALA A N 1
ATOM 779 C CA . ALA A 1 97 ? 4.178 9.305 -15.588 1.00 83.56 97 ALA A CA 1
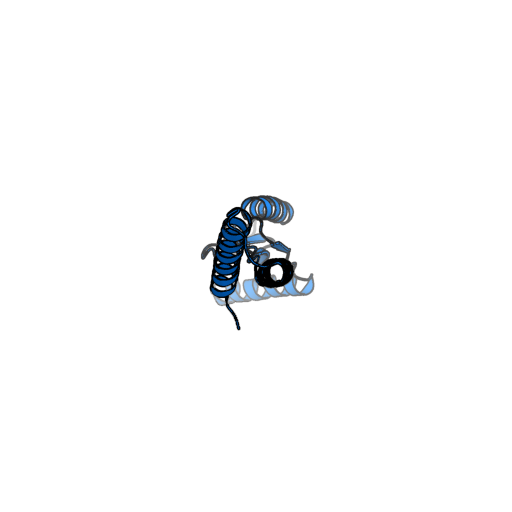ATOM 780 C C . ALA A 1 97 ? 2.925 8.414 -15.505 1.00 83.56 97 ALA A C 1
ATOM 782 O O . ALA A 1 97 ? 2.066 8.648 -14.658 1.00 83.56 97 ALA A O 1
ATOM 783 N N . LYS A 1 98 ? 2.852 7.369 -16.342 1.00 85.31 98 LYS A N 1
ATOM 784 C CA . LYS A 1 98 ? 1.749 6.399 -16.343 1.00 85.31 98 LYS A CA 1
ATOM 785 C C . LYS A 1 98 ? 1.779 5.523 -15.091 1.00 85.31 98 LYS A C 1
ATOM 787 O O . LYS A 1 98 ? 0.748 5.391 -14.445 1.00 85.31 98 LYS A O 1
ATOM 792 N N . ALA A 1 99 ? 2.951 5.018 -14.703 1.00 85.50 99 ALA A N 1
ATOM 793 C CA . ALA A 1 99 ? 3.117 4.221 -13.487 1.00 85.50 99 ALA A CA 1
ATOM 794 C C . ALA A 1 99 ? 2.735 5.009 -12.226 1.00 85.50 99 ALA A C 1
ATOM 796 O O . ALA A 1 99 ? 1.989 4.518 -11.388 1.00 85.50 99 ALA A O 1
ATOM 797 N N . VAL A 1 100 ? 3.156 6.274 -12.122 1.00 84.69 100 VAL A N 1
ATOM 798 C CA . VAL A 1 100 ? 2.787 7.137 -10.987 1.00 84.69 100 VAL A CA 1
ATOM 799 C C . VAL A 1 100 ? 1.286 7.442 -10.970 1.00 84.69 100 VAL A C 1
ATOM 801 O O . VAL A 1 100 ? 0.678 7.456 -9.900 1.00 84.69 100 VAL A O 1
ATOM 804 N N . ALA A 1 101 ? 0.671 7.695 -12.128 1.00 86.00 101 ALA A N 1
ATOM 805 C CA . ALA A 1 101 ? -0.771 7.930 -12.212 1.00 86.00 101 ALA A CA 1
ATOM 806 C C . ALA A 1 101 ? -1.573 6.684 -11.805 1.00 86.00 101 ALA A C 1
ATOM 808 O O . ALA A 1 101 ? -2.520 6.794 -11.024 1.00 86.00 101 ALA A O 1
ATOM 809 N N . LEU A 1 102 ? -1.155 5.509 -12.281 1.00 85.62 102 LEU A N 1
ATOM 810 C CA . LEU A 1 102 ? -1.752 4.229 -11.920 1.00 85.62 102 LEU A CA 1
ATOM 811 C C . LEU A 1 102 ? -1.611 3.963 -10.422 1.00 85.62 102 LEU A C 1
ATOM 813 O O . LEU A 1 102 ? -2.602 3.710 -9.750 1.00 85.62 102 LEU A O 1
ATOM 817 N N . ALA A 1 103 ? -0.413 4.122 -9.869 1.00 85.56 103 ALA A N 1
ATOM 818 C CA . ALA A 1 103 ? -0.163 3.880 -8.457 1.00 85.56 103 ALA A CA 1
ATOM 819 C C . ALA A 1 103 ? -0.946 4.833 -7.542 1.00 85.56 103 ALA A C 1
ATOM 821 O O . ALA A 1 103 ? -1.449 4.415 -6.504 1.00 85.56 103 ALA A O 1
ATOM 822 N N . LYS A 1 104 ? -1.149 6.094 -7.951 1.00 85.31 104 LYS A N 1
ATOM 823 C CA . LYS A 1 104 ? -2.056 7.025 -7.254 1.00 85.31 104 LYS A CA 1
ATOM 824 C C . LYS A 1 104 ? -3.516 6.576 -7.311 1.00 85.31 104 LYS A C 1
ATOM 826 O O . LYS A 1 104 ? -4.241 6.778 -6.341 1.00 85.31 104 LYS A O 1
ATOM 831 N N . LYS A 1 105 ? -3.962 6.010 -8.437 1.00 86.81 105 LYS A N 1
ATOM 832 C CA . LYS A 1 105 ? -5.319 5.467 -8.583 1.00 86.81 105 LYS A CA 1
ATOM 833 C C . LYS A 1 105 ? -5.505 4.245 -7.680 1.00 86.81 105 LYS A C 1
ATOM 835 O O . LYS A 1 105 ? -6.452 4.219 -6.904 1.00 86.81 105 LYS A O 1
ATOM 840 N N . VAL A 1 106 ? -4.556 3.312 -7.721 1.00 83.50 106 VAL A N 1
ATOM 841 C CA . VAL A 1 106 ? -4.558 2.087 -6.910 1.00 83.50 106 VAL A CA 1
ATOM 842 C C . VAL A 1 106 ? -4.466 2.419 -5.420 1.00 83.50 106 VAL A C 1
ATOM 844 O O . VAL A 1 106 ? -5.292 1.957 -4.650 1.00 83.50 106 VAL A O 1
ATOM 847 N N . SER A 1 107 ? -3.563 3.312 -5.004 1.00 83.62 107 SER A N 1
ATOM 848 C CA . SER A 1 107 ? -3.444 3.756 -3.603 1.00 83.62 107 SER A CA 1
ATOM 849 C C . SER A 1 107 ? -4.753 4.331 -3.048 1.00 83.62 107 SER A C 1
ATOM 851 O O . SER A 1 107 ? -5.079 4.078 -1.890 1.00 83.62 107 SER A O 1
ATOM 853 N N . LYS A 1 108 ? -5.541 5.050 -3.861 1.00 83.25 108 LYS A N 1
ATOM 854 C CA . LYS A 1 108 ? -6.873 5.524 -3.450 1.00 83.25 108 LYS A CA 1
ATOM 855 C C . LYS A 1 108 ? -7.889 4.391 -3.316 1.00 83.25 108 LYS A C 1
ATOM 857 O O . LYS A 1 108 ? -8.697 4.429 -2.397 1.00 83.25 108 LYS A O 1
ATOM 862 N N . GLU A 1 109 ? -7.851 3.420 -4.223 1.00 81.38 109 GLU A N 1
ATOM 863 C CA . GLU A 1 109 ? -8.753 2.264 -4.238 1.00 81.38 109 GLU A CA 1
ATOM 864 C C . GLU A 1 109 ? -8.519 1.346 -3.033 1.00 81.38 109 GLU A C 1
ATOM 866 O O . GLU A 1 109 ? -9.463 1.007 -2.327 1.00 81.38 109 GLU A O 1
ATOM 871 N N . VAL A 1 110 ? -7.258 1.016 -2.744 1.00 78.00 110 VAL A N 1
ATOM 872 C CA . VAL A 1 110 ? -6.889 0.121 -1.635 1.00 78.00 110 VAL A CA 1
ATOM 873 C C . VAL A 1 110 ? -6.635 0.856 -0.312 1.00 78.00 110 VAL A C 1
ATOM 875 O O . VAL A 1 110 ? -6.164 0.251 0.647 1.00 78.00 110 VAL A O 1
ATOM 878 N N . GLN A 1 111 ? -6.890 2.171 -0.259 1.00 77.88 111 GLN A N 1
ATOM 879 C CA . GLN A 1 111 ? -6.526 3.054 0.865 1.00 77.88 111 GLN A CA 1
ATOM 880 C C . GLN A 1 111 ? -5.070 2.851 1.345 1.00 77.88 111 GLN A C 1
ATOM 882 O O . GLN A 1 111 ? -4.744 2.974 2.529 1.00 77.88 111 GLN A O 1
ATOM 887 N N . GLY A 1 112 ? -4.193 2.529 0.394 1.00 71.00 112 GLY A N 1
ATOM 888 C CA . GLY A 1 112 ? -2.827 2.069 0.602 1.00 71.00 112 GLY A CA 1
ATOM 889 C C . GLY A 1 112 ? -1.809 3.202 0.668 1.00 71.00 112 GLY A C 1
ATOM 890 O O . GLY A 1 112 ? -2.033 4.301 0.149 1.00 71.00 112 GLY A O 1
ATOM 891 N N . ARG A 1 113 ? -0.650 2.937 1.276 1.00 78.94 113 ARG A N 1
ATOM 892 C CA . ARG A 1 113 ? 0.477 3.880 1.301 1.00 78.94 113 ARG A CA 1
ATOM 893 C C . ARG A 1 113 ? 1.234 3.799 -0.023 1.00 78.94 113 ARG A C 1
ATOM 895 O O . ARG A 1 113 ? 1.585 2.716 -0.468 1.00 78.94 113 ARG A O 1
ATOM 902 N N . LEU A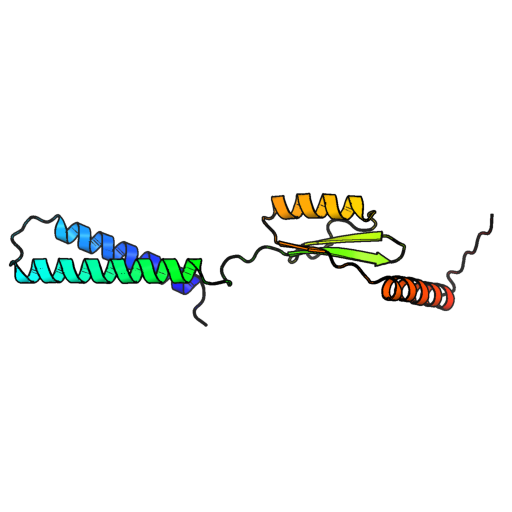 1 114 ? 1.508 4.944 -0.642 1.00 79.81 114 LEU A N 1
ATOM 903 C CA . LEU A 1 114 ? 2.292 5.009 -1.875 1.00 79.81 114 LEU A CA 1
ATOM 904 C C . LEU A 1 114 ? 3.789 5.085 -1.554 1.00 79.81 114 LEU A C 1
ATOM 906 O O . LEU A 1 114 ? 4.218 5.993 -0.839 1.00 79.81 114 LEU A O 1
ATOM 910 N N . GLU A 1 115 ? 4.580 4.193 -2.139 1.00 80.19 115 GLU A N 1
ATOM 911 C CA . GLU A 1 115 ? 6.038 4.221 -2.073 1.00 80.19 115 GLU A CA 1
ATOM 912 C C . GLU A 1 115 ? 6.612 4.243 -3.492 1.00 80.19 115 GLU A C 1
ATOM 914 O O . GLU A 1 115 ? 6.357 3.358 -4.304 1.00 80.19 115 GLU A O 1
ATOM 919 N N . ILE A 1 116 ? 7.367 5.290 -3.822 1.00 79.38 116 ILE A N 1
ATOM 920 C CA . ILE A 1 116 ? 7.991 5.427 -5.140 1.00 79.38 116 ILE A CA 1
ATOM 921 C C . ILE A 1 116 ? 9.488 5.231 -4.955 1.00 79.38 116 ILE A C 1
ATOM 923 O O . ILE A 1 116 ? 10.185 6.148 -4.519 1.00 79.38 116 ILE A O 1
ATOM 927 N N . GLN A 1 117 ? 9.983 4.055 -5.323 1.00 76.38 117 GLN A N 1
ATOM 928 C CA . GLN A 1 117 ? 11.412 3.825 -5.445 1.00 76.38 117 GLN A CA 1
ATOM 929 C C . GLN A 1 117 ? 11.882 4.295 -6.816 1.00 76.38 117 GLN A C 1
ATOM 931 O O . GLN A 1 117 ? 11.521 3.768 -7.870 1.00 76.38 117 GLN A O 1
ATOM 936 N N . THR A 1 118 ? 12.715 5.327 -6.807 1.00 66.88 118 THR A N 1
ATOM 937 C CA . THR A 1 118 ? 13.437 5.761 -7.997 1.00 66.88 118 THR A CA 1
ATOM 938 C C . THR A 1 118 ? 14.884 5.330 -7.880 1.00 66.88 118 THR A C 1
ATOM 940 O O . THR A 1 118 ? 15.568 5.779 -6.966 1.00 66.88 118 THR A O 1
ATOM 943 N N . LEU A 1 119 ? 15.364 4.543 -8.841 1.00 68.00 119 LEU A N 1
ATOM 944 C CA . LEU A 1 119 ? 16.797 4.319 -8.988 1.00 68.00 119 LEU A CA 1
ATOM 945 C C . LEU A 1 119 ? 17.512 5.645 -9.290 1.00 68.00 119 LEU A C 1
ATOM 947 O O . LEU A 1 119 ? 17.044 6.474 -10.095 1.00 68.00 119 LEU A O 1
ATOM 951 N N . SER A 1 120 ? 18.676 5.819 -8.677 1.00 68.31 120 SER A N 1
ATOM 952 C CA . SER A 1 120 ? 19.647 6.862 -9.005 1.00 68.31 120 SER A CA 1
ATOM 953 C C . SER A 1 120 ? 20.063 6.788 -10.483 1.00 68.31 120 SER A C 1
ATOM 955 O O . SER A 1 120 ? 19.660 5.903 -11.249 1.00 68.31 120 SER A O 1
ATOM 957 N N . LYS A 1 121 ? 20.801 7.792 -10.969 1.00 67.25 121 LYS A N 1
ATOM 958 C CA . LYS A 1 121 ? 21.272 7.773 -12.367 1.00 67.25 121 LYS A CA 1
ATOM 959 C C . LYS A 1 121 ? 22.300 6.659 -12.574 1.00 67.25 121 LYS A C 1
ATOM 961 O O . LYS A 1 121 ? 22.337 6.066 -13.649 1.00 67.25 121 LYS A O 1
ATOM 966 N N . GLU A 1 122 ? 23.093 6.391 -11.550 1.00 70.38 122 GLU A N 1
ATOM 967 C CA . GLU A 1 122 ? 24.163 5.405 -11.495 1.00 70.38 122 GLU A CA 1
ATOM 968 C C . GLU A 1 122 ? 23.590 3.983 -11.521 1.00 70.38 122 GLU A C 1
ATOM 970 O O . GLU A 1 122 ? 23.931 3.204 -12.410 1.00 70.38 122 GLU A O 1
ATOM 975 N N . GLU A 1 123 ? 22.614 3.688 -10.659 1.00 67.81 123 GLU A N 1
ATOM 976 C CA . GLU A 1 123 ? 21.934 2.383 -10.623 1.00 67.81 123 GLU A CA 1
ATOM 977 C C . GLU A 1 123 ? 21.205 2.071 -11.938 1.00 67.81 123 GLU A C 1
ATOM 979 O O . GLU A 1 123 ? 21.202 0.933 -12.405 1.00 67.81 123 GLU A O 1
ATOM 984 N N . ARG A 1 124 ? 20.637 3.091 -12.599 1.00 65.06 124 ARG A N 1
ATOM 985 C CA . ARG A 1 124 ? 20.012 2.923 -13.923 1.00 65.06 124 ARG A CA 1
ATOM 986 C C . ARG A 1 124 ? 21.006 2.546 -15.015 1.00 65.06 124 ARG A C 1
ATOM 988 O O . ARG A 1 124 ? 20.627 1.824 -15.935 1.00 65.06 124 ARG A O 1
ATOM 995 N N . LYS A 1 125 ? 22.241 3.049 -14.947 1.00 68.38 125 LYS A N 1
ATOM 996 C CA . LYS A 1 125 ? 23.299 2.695 -15.903 1.00 68.38 125 LYS A CA 1
ATOM 997 C C . LYS A 1 125 ? 23.791 1.271 -15.666 1.00 68.38 125 LYS A C 1
ATOM 999 O O . LYS A 1 125 ? 23.922 0.532 -16.635 1.00 68.38 125 LYS A O 1
ATOM 1004 N N . MET A 1 126 ? 23.989 0.887 -14.406 1.00 70.94 126 MET A N 1
ATOM 1005 C CA . MET A 1 126 ? 24.388 -0.474 -14.035 1.00 70.94 126 MET A CA 1
ATOM 1006 C C . MET A 1 126 ? 23.345 -1.510 -14.460 1.00 70.94 126 MET A C 1
ATOM 1008 O O . MET A 1 126 ? 23.673 -2.427 -15.197 1.00 70.94 126 MET A O 1
ATOM 1012 N N . ALA A 1 127 ? 22.063 -1.291 -14.149 1.00 66.56 127 ALA A N 1
ATOM 1013 C CA . ALA A 1 127 ? 20.997 -2.219 -14.539 1.00 66.56 127 ALA A CA 1
ATOM 1014 C C . ALA A 1 127 ? 20.858 -2.394 -16.067 1.00 66.56 127 ALA A C 1
ATOM 1016 O O . ALA A 1 127 ? 20.382 -3.426 -16.544 1.00 66.56 127 ALA A O 1
ATOM 1017 N N . LEU A 1 128 ? 21.242 -1.380 -16.854 1.00 68.19 128 LEU A N 1
ATOM 1018 C CA . LEU A 1 128 ? 21.300 -1.479 -18.314 1.00 68.19 128 LEU A CA 1
ATOM 1019 C C . LEU A 1 128 ? 22.520 -2.294 -18.770 1.00 68.19 128 LEU A C 1
ATOM 1021 O O . LEU A 1 128 ? 22.398 -3.105 -19.686 1.00 68.19 128 LEU A O 1
ATOM 1025 N N . HIS A 1 129 ? 23.668 -2.068 -18.129 1.00 70.00 129 HIS A N 1
ATOM 1026 C CA . HIS A 1 129 ? 24.927 -2.753 -18.404 1.00 70.00 129 HIS A CA 1
ATOM 1027 C C . HIS A 1 129 ? 24.828 -4.251 -18.104 1.00 70.00 129 HIS A C 1
ATOM 1029 O O . HIS A 1 129 ? 25.062 -5.053 -19.001 1.00 70.00 129 HIS A O 1
ATOM 1035 N N . ASP A 1 130 ? 24.357 -4.623 -16.912 1.00 70.19 130 ASP A N 1
ATOM 1036 C CA . ASP A 1 130 ? 24.235 -6.020 -16.473 1.00 70.19 130 ASP A CA 1
ATOM 1037 C C . ASP A 1 130 ? 23.315 -6.828 -17.399 1.00 70.19 130 ASP A C 1
ATOM 1039 O O . ASP A 1 130 ? 23.568 -7.990 -17.712 1.00 70.19 130 ASP A O 1
ATOM 1043 N N . ARG A 1 131 ? 22.246 -6.202 -17.910 1.00 65.94 131 ARG A N 1
ATOM 1044 C CA . ARG A 1 131 ? 21.344 -6.840 -18.878 1.00 65.94 131 ARG A CA 1
ATOM 1045 C C . ARG A 1 131 ? 21.953 -6.927 -20.276 1.00 65.94 131 ARG A C 1
ATOM 1047 O O . ARG A 1 131 ? 21.684 -7.898 -20.980 1.00 65.94 131 ARG A O 1
ATOM 1054 N N . TRP A 1 132 ? 22.735 -5.931 -20.696 1.00 69.69 132 TRP A N 1
ATOM 1055 C CA . TRP A 1 132 ? 23.469 -5.992 -21.962 1.00 69.69 132 TRP A CA 1
ATOM 1056 C C . TRP A 1 132 ? 24.512 -7.110 -21.917 1.00 69.69 132 TRP A C 1
ATOM 1058 O O . TRP A 1 132 ? 24.564 -7.921 -22.837 1.00 69.69 132 TRP A O 1
ATOM 1068 N N . GLU A 1 133 ? 25.242 -7.232 -20.808 1.00 69.19 133 GLU A N 1
ATOM 1069 C CA . GLU A 1 133 ? 26.154 -8.347 -20.556 1.00 69.19 133 GLU A CA 1
ATOM 1070 C C . GLU A 1 133 ? 25.421 -9.688 -20.525 1.00 69.19 133 GLU A C 1
ATOM 1072 O O . GLU A 1 133 ? 25.869 -10.623 -21.184 1.00 69.19 133 GLU A O 1
ATOM 1077 N N . ALA A 1 134 ? 24.267 -9.792 -19.857 1.00 68.06 134 ALA A N 1
ATOM 1078 C CA . ALA A 1 134 ? 23.460 -11.016 -19.829 1.00 68.06 134 ALA A CA 1
ATOM 1079 C C . ALA A 1 134 ? 22.914 -11.408 -21.218 1.00 68.06 134 ALA A C 1
ATOM 1081 O O . ALA A 1 134 ? 22.913 -12.581 -21.591 1.00 68.06 134 ALA A O 1
ATOM 1082 N N . ALA A 1 135 ? 22.469 -10.439 -22.023 1.00 63.88 135 ALA A N 1
ATOM 1083 C CA . ALA A 1 135 ? 22.007 -10.673 -23.395 1.00 63.88 135 ALA A CA 1
ATOM 1084 C C . ALA A 1 135 ? 23.163 -11.052 -24.339 1.00 63.88 135 ALA A C 1
ATOM 1086 O O . ALA A 1 135 ? 22.995 -11.881 -25.235 1.00 63.88 135 ALA A O 1
ATOM 1087 N N . PHE A 1 136 ? 24.342 -10.466 -24.124 1.00 64.81 136 PHE A N 1
ATOM 1088 C CA . PHE A 1 136 ? 25.554 -10.768 -24.878 1.00 64.81 136 PHE A CA 1
ATOM 1089 C C . PHE A 1 136 ? 26.085 -12.169 -24.549 1.00 64.81 136 PHE A C 1
ATOM 1091 O O . PHE A 1 136 ? 26.349 -12.960 -25.452 1.00 64.81 136 PHE A O 1
ATOM 1098 N N . SER A 1 137 ? 26.165 -12.514 -23.263 1.00 68.12 137 SER A N 1
ATOM 1099 C CA . SER A 1 137 ? 26.638 -13.822 -22.789 1.00 68.12 137 SER A CA 1
ATOM 1100 C C . SER A 1 137 ? 25.656 -14.971 -23.056 1.00 68.12 137 SER A C 1
ATOM 1102 O O . SER A 1 137 ? 26.086 -16.114 -23.176 1.00 68.12 137 SER A O 1
ATOM 1104 N N . SER A 1 138 ? 24.363 -14.687 -23.247 1.00 68.25 138 SER A N 1
ATOM 1105 C CA . SER A 1 138 ? 23.354 -15.675 -23.677 1.00 68.25 138 SER A CA 1
ATOM 1106 C C . SER A 1 138 ? 23.249 -15.866 -25.200 1.00 68.25 138 SER A C 1
ATOM 1108 O O . SER A 1 138 ? 22.433 -16.665 -25.659 1.00 68.25 138 SER A O 1
ATOM 1110 N N . GLY A 1 139 ? 24.054 -15.161 -26.005 1.00 58.44 139 GLY A N 1
ATOM 1111 C CA . GLY A 1 139 ? 24.106 -15.339 -27.462 1.00 58.44 139 GLY A CA 1
ATOM 1112 C C . GLY A 1 139 ? 22.876 -14.834 -28.232 1.00 58.44 139 GLY A C 1
ATOM 1113 O O . GLY A 1 139 ? 22.769 -15.080 -29.431 1.00 58.44 139 GLY A O 1
ATOM 1114 N N . GLN A 1 140 ? 21.954 -14.103 -27.593 1.00 57.56 140 GLN A N 1
ATOM 1115 C CA . GLN A 1 140 ? 20.747 -13.544 -28.228 1.00 57.56 140 GLN A CA 1
ATOM 1116 C C . GLN A 1 140 ? 20.993 -12.191 -28.927 1.00 57.56 140 GLN A C 1
ATOM 1118 O O . GLN A 1 140 ? 20.107 -11.337 -29.008 1.00 57.56 140 GLN A O 1
ATOM 1123 N N . SER A 1 141 ? 22.195 -11.964 -29.456 1.00 50.00 141 SER A N 1
ATOM 1124 C CA . SER A 1 141 ? 22.579 -10.715 -30.117 1.00 50.00 141 SER A CA 1
ATOM 1125 C C . SER A 1 141 ? 22.034 -10.622 -31.549 1.00 50.00 141 SER A C 1
ATOM 1127 O O . SER A 1 141 ? 22.779 -10.562 -32.524 1.00 50.00 141 SER A O 1
ATOM 1129 N N . THR A 1 142 ? 20.713 -10.530 -31.726 1.00 50.31 142 THR A N 1
ATOM 1130 C CA . THR A 1 142 ? 20.161 -10.068 -33.012 1.00 50.31 142 THR A CA 1
ATOM 1131 C C . THR A 1 142 ? 20.279 -8.548 -33.118 1.00 50.31 142 THR A C 1
ATOM 1133 O O . THR A 1 142 ? 19.301 -7.814 -32.970 1.00 50.31 142 THR A O 1
ATOM 1136 N N . LEU A 1 143 ? 21.493 -8.068 -33.395 1.00 46.50 143 LEU A N 1
ATOM 1137 C CA . LEU A 1 143 ? 21.748 -6.721 -33.902 1.00 46.50 143 LEU A CA 1
ATOM 1138 C C . LEU A 1 143 ? 21.246 -6.645 -35.351 1.00 46.50 143 LEU A C 1
ATOM 1140 O O . LEU A 1 143 ? 21.975 -6.927 -36.298 1.00 46.50 143 LEU A O 1
ATOM 1144 N N . ARG A 1 144 ? 19.978 -6.268 -35.541 1.00 44.31 144 ARG A N 1
ATOM 1145 C CA . ARG A 1 144 ? 19.525 -5.742 -36.834 1.00 44.31 144 ARG A CA 1
ATOM 1146 C C . ARG A 1 144 ? 19.807 -4.246 -36.856 1.00 44.31 144 ARG A C 1
ATOM 1148 O O . ARG A 1 144 ? 18.999 -3.457 -36.377 1.00 44.31 144 ARG A O 1
ATOM 1155 N N . PHE A 1 145 ? 20.963 -3.880 -37.400 1.00 40.22 145 PHE A N 1
ATOM 1156 C CA . PHE A 1 145 ? 21.207 -2.514 -37.848 1.00 40.22 145 PHE A CA 1
ATOM 1157 C C . PHE A 1 145 ? 20.252 -2.211 -39.014 1.00 40.22 145 PHE A C 1
ATOM 1159 O O . PHE A 1 145 ? 20.173 -2.983 -39.973 1.00 40.22 145 PHE A O 1
ATOM 1166 N N . ARG A 1 146 ? 19.497 -1.119 -38.901 1.00 37.56 146 ARG A N 1
ATOM 1167 C CA . ARG A 1 146 ? 18.863 -0.423 -40.022 1.00 37.56 146 ARG A CA 1
ATOM 1168 C C . ARG A 1 146 ? 19.420 0.985 -40.059 1.00 37.56 146 ARG A C 1
ATOM 1170 O O . ARG A 1 146 ? 19.590 1.547 -38.954 1.00 37.56 146 ARG A O 1
#

Foldseek 3Di:
DQDPVNLVVVLVVLVVVLVVLVVVVPPPPDDDPVVVVVSVVVNVVSVVVNVVSVVCQVPPPPNDPAWEWEWEDDAPQKIWTDTHPDPDTPDIRHHPVVSVVVSVVVCVVSVHHYDYDYDDPVVNVVSHVVVVVVCVVVVVPPPPDD

Radius of gyration: 29.37 Å; chains: 1; bounding box: 62×25×90 Å

Sequence (146 aa):
MITYSLLMALVTSYKRKLEDLKALHNCDEIIEPVEFLQAKNSLELASQKLNHAENEILNDPATVFKPIVRVYYESCYKWTVEVEGENESRDCGLNKAKAVALAKKVSKEVQGRLEIQTLSKEERKMALHDRWEAAFSSGQSTLRFR

pLDDT: mean 70.3, std 10.59, range [37.56, 86.81]

Secondary structure (DSSP, 8-state):
---HHHHHHHHHHHHHHHHHHHHHHT--S---HHHHHHHHHHHHHHHHHHHHHHHHHHH-TTS--PPEEEEEEETTTEEEEEETT-SS-SEEEE-HHHHHHHHHHHHHHTTPEEEE----HHHHHHHHHHHHHHHHHTT-------